Protein AF-A0A7Y5R9J7-F1 (afdb_monomer_lite)

pLDDT: mean 89.69, std 11.78, range [39.19, 97.69]

Structure (mmCIF, N/CA/C/O backbone):
data_AF-A0A7Y5R9J7-F1
#
_entry.id   AF-A0A7Y5R9J7-F1
#
loop_
_atom_site.group_PDB
_atom_site.id
_atom_site.type_symbol
_atom_site.label_atom_id
_atom_site.label_alt_id
_atom_site.label_comp_id
_atom_site.label_asym_id
_atom_site.label_entity_id
_atom_site.label_seq_id
_atom_site.pdbx_PDB_ins_code
_atom_site.Cartn_x
_atom_site.Cartn_y
_atom_site.Cartn_z
_atom_site.occupancy
_atom_site.B_iso_or_equiv
_atom_site.auth_seq_id
_atom_site.auth_comp_id
_atom_site.auth_asym_id
_atom_site.auth_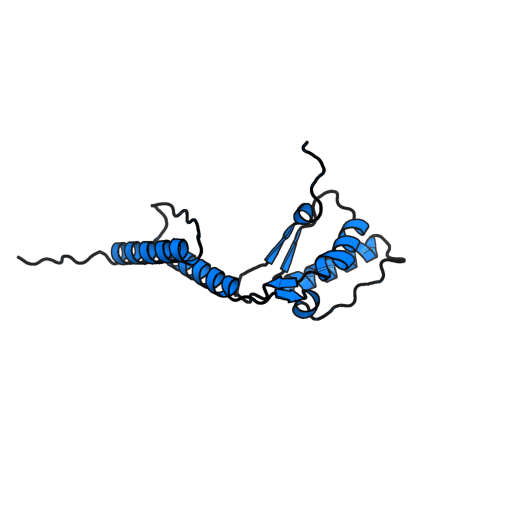atom_id
_atom_site.pdbx_PDB_model_num
ATOM 1 N N . MET A 1 1 ? 28.604 -7.443 -50.851 1.00 39.19 1 MET A N 1
ATOM 2 C CA . MET A 1 1 ? 29.138 -7.459 -49.478 1.00 39.19 1 MET A CA 1
ATOM 3 C C . MET A 1 1 ? 28.035 -6.892 -48.611 1.00 39.19 1 MET A C 1
ATOM 5 O O . MET A 1 1 ? 27.952 -5.687 -48.475 1.00 39.19 1 MET A O 1
ATOM 9 N N . GLU A 1 2 ? 27.114 -7.736 -48.161 1.00 55.22 2 GLU A N 1
ATOM 10 C CA . GLU A 1 2 ? 25.993 -7.311 -47.321 1.00 55.22 2 GLU A CA 1
ATOM 11 C C . GLU A 1 2 ? 25.775 -8.401 -46.283 1.00 55.22 2 GLU A C 1
ATOM 13 O O . GLU A 1 2 ? 25.269 -9.476 -46.593 1.00 55.22 2 GLU A O 1
ATOM 18 N N . THR A 1 3 ? 26.208 -8.142 -45.057 1.00 44.97 3 THR A N 1
ATOM 19 C CA . THR A 1 3 ? 25.846 -8.960 -43.902 1.00 44.97 3 THR A CA 1
ATOM 20 C C . THR A 1 3 ? 25.471 -8.024 -42.766 1.00 44.97 3 THR A C 1
ATOM 22 O O . THR A 1 3 ? 26.307 -7.648 -41.958 1.00 44.97 3 THR A O 1
ATOM 25 N N . SER A 1 4 ? 24.188 -7.656 -42.795 1.00 53.53 4 SER A N 1
ATOM 26 C CA . SER A 1 4 ? 23.283 -7.477 -41.657 1.00 53.53 4 SER A CA 1
ATOM 27 C C . SER A 1 4 ? 23.742 -6.565 -40.516 1.00 53.53 4 SER A C 1
ATOM 29 O O . SER A 1 4 ? 24.166 -7.037 -39.468 1.00 53.53 4 SER A O 1
ATOM 31 N N . ASP A 1 5 ? 23.479 -5.270 -40.681 1.00 58.72 5 ASP A N 1
ATOM 32 C CA . ASP A 1 5 ? 23.488 -4.233 -39.636 1.00 58.72 5 ASP A CA 1
ATOM 33 C C . ASP A 1 5 ? 22.235 -4.338 -38.729 1.00 58.72 5 ASP A C 1
ATOM 35 O O . ASP A 1 5 ? 21.528 -3.367 -38.465 1.00 58.72 5 ASP A O 1
ATOM 39 N N . ARG A 1 6 ? 21.862 -5.568 -38.345 1.00 63.03 6 ARG A N 1
ATOM 40 C CA . ARG A 1 6 ? 20.712 -5.840 -37.468 1.00 63.03 6 ARG A CA 1
ATOM 41 C C . ARG A 1 6 ? 21.240 -6.069 -36.063 1.00 63.03 6 ARG A C 1
ATOM 43 O O . ARG A 1 6 ? 22.031 -6.989 -35.858 1.00 63.03 6 ARG A O 1
ATOM 50 N N . LEU A 1 7 ? 20.779 -5.243 -35.131 1.00 67.19 7 LEU A N 1
ATOM 51 C CA . LEU A 1 7 ? 20.966 -5.446 -33.699 1.00 67.19 7 LEU A CA 1
ATOM 52 C C . LEU A 1 7 ? 20.543 -6.868 -33.318 1.00 67.19 7 LEU A C 1
ATOM 54 O O . LEU A 1 7 ? 19.614 -7.435 -33.907 1.00 67.19 7 LEU A O 1
ATOM 58 N N . SER A 1 8 ? 21.232 -7.466 -32.346 1.00 84.94 8 SER A N 1
ATOM 59 C CA . SER A 1 8 ? 20.728 -8.712 -31.783 1.00 84.94 8 SER A CA 1
ATOM 60 C C . SER A 1 8 ? 19.383 -8.436 -31.102 1.00 84.94 8 SER A C 1
ATOM 62 O O . SER A 1 8 ? 19.107 -7.319 -30.665 1.00 84.94 8 SER A O 1
ATOM 64 N N . LYS A 1 9 ? 18.532 -9.458 -30.975 1.00 87.62 9 LYS A N 1
ATOM 65 C CA . LYS A 1 9 ? 17.249 -9.326 -30.262 1.00 87.62 9 LYS A CA 1
ATOM 66 C C . LYS A 1 9 ? 17.439 -8.809 -28.828 1.00 87.62 9 LYS A C 1
ATOM 68 O O . LYS A 1 9 ? 16.558 -8.149 -28.286 1.00 87.62 9 LYS A O 1
ATOM 73 N N . GLU A 1 10 ? 18.576 -9.128 -28.216 1.00 88.75 10 GLU A N 1
ATOM 74 C CA . GLU A 1 10 ? 18.932 -8.632 -26.892 1.00 88.75 10 GLU A CA 1
ATOM 75 C C . GLU A 1 10 ? 19.257 -7.133 -26.921 1.00 88.75 10 GLU A C 1
ATOM 77 O O . GLU A 1 10 ? 18.738 -6.385 -26.095 1.00 88.75 10 GLU A O 1
ATOM 82 N N . ASP A 1 11 ? 20.034 -6.675 -27.906 1.00 89.50 11 ASP A N 1
ATOM 83 C CA . ASP A 1 11 ? 20.364 -5.254 -28.061 1.00 89.50 11 ASP A CA 1
ATOM 84 C C . ASP A 1 11 ? 19.120 -4.409 -28.381 1.00 89.50 11 ASP A C 1
ATOM 86 O O . ASP A 1 11 ? 18.963 -3.311 -27.847 1.00 89.50 11 ASP A O 1
ATOM 90 N N . GLU A 1 12 ? 18.198 -4.929 -29.202 1.00 92.62 12 GLU A N 1
ATOM 91 C CA . GLU A 1 12 ? 16.897 -4.293 -29.459 1.00 92.62 12 GLU A CA 1
ATOM 92 C C . GLU A 1 12 ? 16.100 -4.109 -28.156 1.00 92.62 12 GLU A C 1
ATOM 94 O O . GLU A 1 12 ? 15.510 -3.051 -27.926 1.00 92.62 12 GLU A O 1
ATOM 99 N N . LEU A 1 13 ? 16.112 -5.115 -27.277 1.00 94.50 13 LEU A N 1
ATOM 100 C CA . LEU A 1 13 ? 15.392 -5.075 -26.005 1.00 94.50 13 LEU A CA 1
ATOM 101 C C . LEU A 1 13 ? 16.040 -4.105 -25.010 1.00 94.50 13 LEU A C 1
ATOM 103 O O . LEU A 1 13 ? 15.334 -3.356 -24.336 1.00 94.50 13 LEU A O 1
ATOM 107 N N . ARG A 1 14 ? 17.376 -4.050 -24.963 1.00 93.94 14 ARG A N 1
ATOM 108 C CA . ARG A 1 14 ? 18.114 -3.062 -24.158 1.00 93.94 14 ARG A CA 1
ATOM 109 C C . ARG A 1 14 ? 17.824 -1.635 -24.622 1.00 93.94 14 ARG A C 1
ATOM 111 O O . ARG A 1 14 ? 17.550 -0.774 -23.789 1.00 93.94 14 ARG A O 1
ATOM 118 N N . ALA A 1 15 ? 17.797 -1.394 -25.933 1.00 94.31 15 ALA A N 1
ATOM 119 C CA . ALA A 1 15 ? 17.428 -0.094 -26.488 1.00 94.31 15 ALA A CA 1
ATOM 120 C C . ALA A 1 15 ? 15.977 0.293 -26.143 1.00 94.31 15 ALA A C 1
ATOM 122 O O . ALA A 1 15 ? 15.716 1.430 -25.751 1.00 94.31 15 ALA A O 1
ATOM 123 N N . ALA A 1 16 ? 15.034 -0.651 -26.229 1.00 96.06 16 ALA A N 1
ATOM 124 C CA . ALA A 1 16 ? 13.644 -0.417 -25.839 1.00 96.06 16 ALA A CA 1
ATOM 125 C C . ALA A 1 16 ? 13.502 -0.090 -24.340 1.00 96.06 16 ALA A C 1
ATOM 127 O O . ALA A 1 16 ? 12.747 0.812 -23.979 1.00 96.06 16 ALA A O 1
ATOM 128 N N . ASN A 1 17 ? 14.250 -0.775 -23.471 1.00 96.56 17 ASN A N 1
ATOM 129 C CA . ASN A 1 17 ? 14.255 -0.497 -22.034 1.00 96.56 17 ASN A CA 1
ATOM 130 C C . ASN A 1 17 ? 14.816 0.894 -21.722 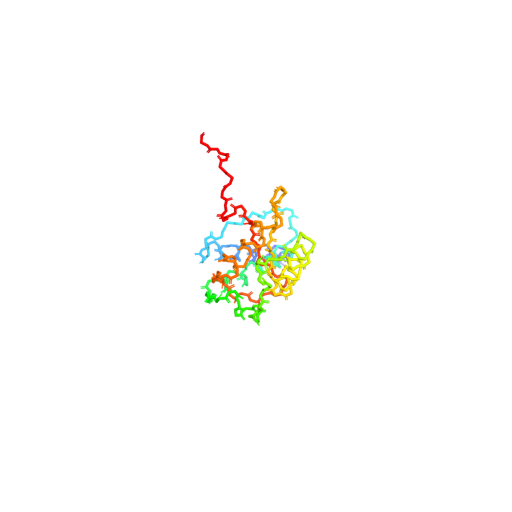1.00 96.56 17 ASN A C 1
ATOM 132 O O . ASN A 1 17 ? 14.212 1.614 -20.937 1.00 96.56 17 ASN A O 1
ATOM 136 N N . ALA A 1 18 ? 15.894 1.313 -22.391 1.00 95.50 18 ALA A N 1
ATOM 137 C CA . ALA A 1 18 ? 16.440 2.661 -22.225 1.00 95.50 18 ALA A CA 1
ATOM 138 C C . ALA A 1 18 ? 15.411 3.755 -22.573 1.00 95.50 18 ALA A C 1
ATOM 140 O O . ALA A 1 18 ? 15.322 4.770 -21.886 1.00 95.50 18 ALA A O 1
ATOM 141 N N . LEU A 1 19 ? 14.580 3.532 -23.600 1.00 96.75 19 LEU A N 1
ATOM 142 C CA . LEU A 1 19 ? 13.486 4.449 -23.942 1.00 96.75 19 LEU A CA 1
ATOM 143 C C . LEU A 1 19 ? 12.380 4.475 -22.876 1.00 96.75 19 LEU A C 1
ATOM 145 O O . LEU A 1 19 ? 11.858 5.549 -22.579 1.00 96.75 19 LEU A O 1
ATOM 149 N N . LYS A 1 20 ? 12.019 3.321 -22.300 1.00 97.38 20 LYS A N 1
ATOM 150 C CA . LYS A 1 20 ? 11.047 3.241 -21.194 1.00 97.38 20 LYS A CA 1
ATOM 151 C C . LYS A 1 20 ? 11.562 3.963 -19.945 1.00 97.38 20 LYS A C 1
ATOM 153 O O . LYS A 1 20 ? 10.818 4.743 -19.362 1.00 97.38 20 LYS A O 1
ATOM 158 N N . THR A 1 21 ? 12.830 3.765 -19.587 1.00 96.88 21 THR A N 1
ATOM 159 C CA . THR A 1 21 ? 13.495 4.484 -18.491 1.00 96.88 21 THR A CA 1
ATOM 160 C C . THR A 1 21 ? 13.431 5.995 -18.698 1.00 96.88 21 THR A C 1
ATOM 162 O O . THR A 1 21 ? 12.936 6.704 -17.829 1.00 96.88 21 THR A O 1
ATOM 165 N N . LEU A 1 22 ? 13.822 6.484 -19.879 1.00 96.19 22 LEU A N 1
ATOM 166 C CA . LEU A 1 22 ? 13.768 7.916 -20.179 1.00 96.19 22 LEU A CA 1
ATOM 167 C C . LEU A 1 22 ? 12.335 8.472 -20.101 1.00 96.19 22 LEU A C 1
ATOM 169 O O . LEU A 1 22 ? 12.127 9.598 -19.661 1.00 96.19 22 LEU A O 1
ATOM 173 N N . ASN A 1 23 ? 11.331 7.701 -20.531 1.00 96.31 23 ASN A N 1
ATOM 174 C CA . ASN A 1 23 ? 9.931 8.107 -20.406 1.00 96.31 23 ASN A CA 1
ATOM 175 C C . ASN A 1 23 ? 9.520 8.261 -18.931 1.00 96.31 23 ASN A C 1
ATOM 177 O O . ASN A 1 23 ? 8.903 9.268 -18.582 1.00 96.31 23 ASN A O 1
ATOM 181 N N . LEU A 1 24 ? 9.901 7.301 -18.083 1.00 96.50 24 LEU A N 1
ATOM 182 C CA . LEU A 1 24 ? 9.638 7.341 -16.645 1.00 96.50 24 LEU A CA 1
ATOM 183 C C . LEU A 1 24 ? 10.297 8.557 -15.977 1.00 96.50 24 LEU A C 1
ATOM 185 O O . LEU A 1 24 ? 9.633 9.294 -15.250 1.00 96.50 24 LEU A O 1
ATOM 189 N N . GLU A 1 25 ? 11.566 8.815 -16.288 1.00 95.19 25 GLU A N 1
ATOM 190 C CA . GLU A 1 25 ? 12.313 9.978 -15.794 1.00 95.19 25 GLU A CA 1
ATOM 191 C C . GLU A 1 25 ? 11.648 11.301 -16.203 1.00 95.19 25 GLU A C 1
ATOM 193 O O . GLU A 1 25 ? 11.439 12.187 -15.376 1.00 95.19 25 GLU A O 1
ATOM 198 N N . LEU A 1 26 ? 11.275 11.444 -17.479 1.00 95.69 26 LEU A N 1
ATOM 199 C CA . LEU A 1 26 ? 10.731 12.699 -18.002 1.00 95.69 26 LEU A CA 1
ATOM 200 C C . LEU A 1 26 ? 9.306 12.992 -17.525 1.00 95.69 26 LEU A C 1
ATOM 202 O O . LEU A 1 26 ? 8.979 14.153 -17.281 1.00 95.69 26 LEU A O 1
ATOM 206 N N . ASN A 1 27 ? 8.452 11.971 -17.433 1.00 95.62 27 ASN A N 1
ATOM 207 C CA . ASN A 1 27 ? 7.030 12.164 -17.144 1.00 95.62 27 ASN A CA 1
ATOM 208 C C . ASN A 1 27 ? 6.694 12.056 -15.655 1.00 95.62 27 ASN A C 1
ATOM 210 O O . ASN A 1 27 ? 5.736 12.688 -15.216 1.00 95.62 27 ASN A O 1
ATOM 214 N N . TYR A 1 28 ? 7.476 11.290 -14.890 1.00 94.25 28 TYR A N 1
ATOM 215 C CA . TYR A 1 28 ? 7.181 10.980 -13.488 1.00 94.25 28 TYR A CA 1
ATOM 216 C C . TYR A 1 28 ? 8.321 11.337 -12.536 1.00 94.25 28 TYR A C 1
ATOM 218 O O . TYR A 1 28 ? 8.194 11.121 -11.338 1.00 94.25 28 TYR A O 1
ATOM 226 N N . GLN A 1 29 ? 9.423 11.910 -13.044 1.00 92.88 29 GLN A N 1
ATOM 227 C CA . GLN A 1 29 ? 10.617 12.230 -12.246 1.00 92.88 29 GLN A CA 1
ATOM 228 C C . GLN A 1 29 ? 11.181 10.995 -11.526 1.00 92.88 29 GLN A C 1
ATOM 230 O O . GLN A 1 29 ? 11.808 11.110 -10.476 1.00 92.88 29 GLN A O 1
ATOM 235 N N . ALA A 1 30 ? 10.943 9.807 -12.090 1.00 91.94 30 ALA A N 1
ATOM 236 C CA . ALA A 1 30 ? 11.399 8.556 -11.516 1.00 91.94 30 ALA A CA 1
ATOM 237 C C . ALA A 1 30 ? 12.922 8.445 -11.631 1.00 91.94 30 ALA A C 1
ATOM 239 O O . ALA A 1 30 ? 13.481 8.655 -12.705 1.00 91.94 30 ALA A O 1
ATOM 240 N N . GLU A 1 31 ? 13.585 8.044 -10.551 1.00 91.88 31 GLU A N 1
ATOM 241 C CA . GLU A 1 31 ? 14.997 7.668 -10.574 1.00 91.88 31 GLU A CA 1
ATOM 242 C C . GLU A 1 31 ? 15.103 6.144 -10.665 1.00 91.88 31 GLU A C 1
ATOM 244 O O . GLU A 1 31 ? 14.595 5.420 -9.806 1.00 91.88 31 GLU A O 1
ATOM 249 N N . THR A 1 32 ? 15.744 5.635 -11.721 1.00 87.56 32 THR A N 1
ATOM 250 C CA . THR A 1 32 ? 15.897 4.188 -11.921 1.00 87.56 32 THR A CA 1
ATOM 251 C C . THR A 1 32 ? 17.353 3.760 -11.794 1.00 87.56 32 THR A C 1
ATOM 253 O O . THR A 1 32 ? 18.256 4.387 -12.342 1.00 87.56 32 THR A O 1
ATOM 256 N N . PHE A 1 33 ? 17.578 2.649 -11.095 1.00 89.25 33 PHE A N 1
ATOM 257 C CA . PHE A 1 33 ? 18.893 2.034 -10.946 1.00 89.25 33 PHE A CA 1
ATOM 258 C C . PHE A 1 33 ? 18.818 0.596 -11.459 1.00 89.25 33 PHE A C 1
ATOM 260 O O . PHE A 1 33 ? 18.347 -0.303 -10.765 1.00 89.25 33 PHE A O 1
ATOM 267 N N . ILE A 1 34 ? 19.256 0.383 -12.701 1.00 89.12 34 ILE A N 1
ATOM 268 C CA . ILE A 1 34 ? 19.290 -0.934 -13.346 1.00 89.12 34 ILE A CA 1
ATOM 269 C C . ILE A 1 34 ? 20.753 -1.346 -13.491 1.00 89.12 34 ILE A C 1
ATOM 271 O O . ILE A 1 34 ? 21.543 -0.626 -14.095 1.00 89.12 34 ILE A O 1
ATOM 275 N N . HIS A 1 35 ? 21.117 -2.496 -12.929 1.00 88.62 35 HIS A N 1
ATOM 276 C CA . HIS A 1 35 ? 22.475 -3.024 -13.042 1.00 88.62 35 HIS A CA 1
ATOM 277 C C . HIS A 1 35 ? 22.721 -3.627 -14.439 1.00 88.62 35 HIS A C 1
ATOM 279 O O . HIS A 1 35 ? 21.815 -4.216 -15.031 1.00 88.62 35 HIS A O 1
ATOM 285 N N . ASP A 1 36 ? 23.944 -3.507 -14.967 1.00 83.25 36 ASP A N 1
ATOM 286 C CA . ASP A 1 36 ? 24.277 -3.864 -16.361 1.00 83.25 36 ASP A CA 1
ATOM 287 C C . ASP A 1 36 ? 24.049 -5.351 -16.699 1.00 83.25 36 ASP A C 1
ATOM 289 O O . ASP A 1 36 ? 23.736 -5.707 -17.843 1.00 83.25 36 ASP A O 1
ATOM 293 N N . ASP A 1 37 ? 24.193 -6.224 -15.700 1.00 90.69 37 ASP A N 1
ATOM 294 C CA . ASP A 1 37 ? 24.012 -7.675 -15.829 1.00 90.69 37 ASP A CA 1
ATOM 295 C C . ASP A 1 37 ? 22.548 -8.135 -15.722 1.00 90.69 37 ASP A C 1
ATOM 297 O O . ASP A 1 37 ? 22.266 -9.323 -15.907 1.00 90.69 37 ASP A O 1
ATOM 301 N N . ALA A 1 38 ? 21.612 -7.216 -15.463 1.00 92.62 38 ALA A N 1
ATOM 302 C CA . ALA A 1 38 ? 20.207 -7.555 -15.340 1.00 92.62 38 ALA A CA 1
ATOM 303 C C . ALA A 1 38 ? 19.675 -8.102 -16.683 1.00 92.62 38 ALA A C 1
ATOM 305 O O . ALA A 1 38 ? 19.879 -7.475 -17.732 1.00 92.62 38 ALA A O 1
ATOM 306 N N . PRO A 1 39 ? 18.969 -9.251 -16.684 1.00 95.75 39 PRO A N 1
ATOM 307 C CA . PRO A 1 39 ? 18.365 -9.793 -17.895 1.00 95.75 39 PRO A CA 1
ATOM 308 C C . PRO A 1 39 ? 17.405 -8.774 -18.540 1.00 95.75 39 PRO A C 1
ATOM 310 O O . PRO A 1 39 ? 16.490 -8.289 -17.864 1.00 95.75 39 PRO A O 1
ATOM 313 N N . PRO A 1 40 ? 17.573 -8.418 -19.830 1.00 94.69 40 PRO A N 1
ATOM 314 C CA . PRO A 1 40 ? 16.794 -7.338 -20.444 1.00 94.69 40 PRO A CA 1
ATOM 315 C C . PRO A 1 40 ? 15.280 -7.574 -20.468 1.00 94.69 40 PRO A C 1
ATOM 317 O O . PRO A 1 40 ? 14.505 -6.622 -20.455 1.00 94.69 40 PRO A O 1
ATOM 320 N N . ASP A 1 41 ? 14.836 -8.824 -20.490 1.00 96.19 41 ASP A N 1
ATOM 321 C CA . ASP A 1 41 ? 13.425 -9.199 -20.401 1.00 96.19 41 ASP A CA 1
ATOM 322 C C . ASP A 1 41 ? 12.837 -8.934 -19.011 1.00 96.19 41 ASP A C 1
ATOM 324 O O . ASP A 1 41 ? 11.753 -8.356 -18.910 1.00 96.19 41 ASP A O 1
ATOM 328 N N . VAL A 1 42 ? 13.580 -9.265 -17.952 1.00 95.81 42 VAL A N 1
ATOM 329 C CA . VAL A 1 42 ? 13.205 -8.956 -16.563 1.00 95.81 42 VAL A CA 1
ATOM 330 C C . VAL A 1 42 ? 13.132 -7.446 -16.354 1.00 95.81 42 VAL A C 1
ATOM 332 O O . VAL A 1 42 ? 12.142 -6.948 -15.822 1.00 95.81 42 VAL A O 1
ATOM 335 N N . VAL A 1 43 ? 14.131 -6.704 -16.841 1.00 96.81 43 VAL A N 1
ATOM 336 C CA . VAL A 1 43 ? 14.131 -5.233 -16.791 1.00 96.81 43 VAL A CA 1
ATOM 337 C C . VAL A 1 43 ? 12.919 -4.664 -17.526 1.00 96.81 43 VAL A C 1
ATOM 339 O O . VAL A 1 43 ? 12.264 -3.760 -17.016 1.00 96.81 43 VAL A O 1
ATOM 342 N N . SER A 1 44 ? 12.573 -5.208 -18.697 1.00 96.81 44 SER A N 1
ATOM 343 C CA . SER A 1 44 ? 11.418 -4.730 -19.461 1.00 96.81 44 SER A CA 1
ATOM 344 C C . SER A 1 44 ? 10.106 -4.928 -18.709 1.00 96.81 44 SER A C 1
ATOM 346 O O . SER A 1 44 ? 9.280 -4.018 -18.674 1.00 96.81 44 SER A O 1
ATOM 348 N N . GLN A 1 45 ? 9.929 -6.098 -18.086 1.00 95.69 45 GLN A N 1
ATOM 349 C CA . GLN A 1 45 ? 8.748 -6.400 -17.284 1.00 95.69 45 GLN A CA 1
ATOM 350 C C . GLN A 1 45 ? 8.668 -5.515 -16.037 1.00 95.69 45 GLN A C 1
ATOM 352 O O . GLN A 1 45 ? 7.585 -5.049 -15.687 1.00 95.69 45 GLN A O 1
ATOM 357 N N . TRP A 1 46 ? 9.801 -5.269 -15.377 1.00 95.12 46 TRP A N 1
ATOM 358 C CA . TRP A 1 46 ? 9.864 -4.353 -14.244 1.00 95.12 46 TRP A CA 1
ATOM 359 C C . TRP A 1 46 ? 9.462 -2.932 -14.659 1.00 95.12 46 TRP A C 1
ATOM 361 O O . TRP A 1 46 ? 8.556 -2.370 -14.049 1.00 95.12 46 TRP A O 1
ATOM 371 N N . LEU A 1 47 ? 10.036 -2.399 -15.745 1.00 96.62 47 LEU A N 1
ATOM 372 C CA . LEU A 1 47 ? 9.688 -1.077 -16.282 1.00 96.62 47 LEU A CA 1
ATOM 373 C C . LEU A 1 47 ? 8.197 -0.978 -16.625 1.00 96.62 47 LEU A C 1
ATOM 375 O O . LEU A 1 47 ? 7.563 0.008 -16.269 1.00 96.62 47 LEU A O 1
ATOM 379 N N . ASP A 1 48 ? 7.614 -2.012 -17.239 1.00 95.62 48 ASP A N 1
ATOM 380 C CA . ASP A 1 48 ? 6.176 -2.040 -17.540 1.00 95.62 48 ASP A CA 1
ATOM 381 C C . ASP A 1 48 ? 5.311 -1.983 -16.273 1.00 95.62 48 ASP A C 1
ATOM 383 O O . ASP A 1 48 ? 4.247 -1.363 -16.274 1.00 95.62 48 ASP A O 1
ATOM 387 N N . ASN A 1 49 ? 5.749 -2.620 -15.184 1.00 93.81 49 ASN A N 1
ATOM 388 C CA . ASN A 1 49 ? 5.043 -2.564 -13.907 1.00 93.81 49 ASN A CA 1
ATOM 389 C C . ASN A 1 49 ? 5.160 -1.180 -13.255 1.00 93.81 49 ASN A C 1
ATOM 391 O O . ASN A 1 49 ? 4.152 -0.672 -12.767 1.00 93.81 49 ASN A O 1
ATOM 395 N N . ILE A 1 50 ? 6.343 -0.555 -13.294 1.00 93.81 50 ILE A N 1
ATOM 396 C CA . ILE A 1 50 ? 6.541 0.810 -12.786 1.00 93.81 50 ILE A CA 1
ATOM 397 C C . ILE A 1 50 ? 5.709 1.808 -13.590 1.00 93.81 50 ILE A C 1
ATOM 399 O O . ILE A 1 50 ? 4.986 2.598 -12.999 1.00 93.81 50 ILE A O 1
ATOM 403 N N . THR A 1 51 ? 5.709 1.731 -14.924 1.00 95.12 51 THR A N 1
ATOM 404 C CA . THR A 1 51 ? 4.875 2.611 -15.758 1.00 95.12 51 THR A CA 1
ATOM 405 C C . THR A 1 51 ? 3.395 2.484 -15.410 1.00 95.12 51 THR A C 1
ATOM 407 O O . THR A 1 51 ? 2.728 3.496 -15.228 1.00 95.12 51 THR A O 1
ATOM 410 N N . ARG A 1 52 ? 2.877 1.260 -15.240 1.00 94.50 52 ARG A N 1
ATOM 411 C CA . ARG A 1 52 ? 1.477 1.055 -14.827 1.00 94.50 52 ARG A CA 1
ATOM 412 C C . ARG A 1 52 ? 1.181 1.642 -13.452 1.00 94.50 52 ARG A C 1
ATOM 414 O O . ARG A 1 52 ? 0.093 2.175 -13.253 1.00 94.50 52 ARG A O 1
ATOM 421 N N . PHE A 1 53 ? 2.117 1.510 -12.513 1.00 93.62 53 PHE A N 1
ATOM 422 C CA . PHE A 1 53 ? 1.998 2.116 -11.193 1.00 93.62 53 PHE A CA 1
ATOM 423 C C . PHE A 1 53 ? 1.932 3.638 -11.295 1.00 93.62 53 PHE A C 1
ATOM 425 O O . PHE A 1 53 ? 0.968 4.226 -10.817 1.00 93.62 53 PHE A O 1
ATOM 432 N N . GLU A 1 54 ? 2.891 4.259 -11.977 1.00 94.50 54 GLU A N 1
ATOM 433 C CA . GLU A 1 54 ? 2.969 5.712 -12.125 1.00 94.50 54 GLU A CA 1
ATOM 434 C C . GLU A 1 54 ? 1.744 6.295 -12.839 1.00 94.50 54 GLU A C 1
ATOM 436 O O . GLU A 1 54 ? 1.161 7.285 -12.398 1.00 94.50 54 GLU A O 1
ATOM 441 N N . GLU A 1 55 ? 1.279 5.640 -13.905 1.00 93.75 55 GLU A N 1
ATOM 442 C CA . GLU A 1 55 ? 0.043 6.009 -14.594 1.00 93.75 55 GLU A CA 1
ATOM 443 C C . GLU A 1 55 ? -1.178 5.920 -13.675 1.00 93.75 55 GLU A C 1
ATOM 445 O O . GLU A 1 55 ? -2.026 6.815 -13.687 1.00 93.75 55 GLU A O 1
ATOM 450 N N . ALA A 1 56 ? -1.289 4.854 -12.880 1.00 93.12 56 ALA A N 1
ATOM 451 C CA . ALA A 1 56 ? -2.409 4.696 -11.965 1.00 93.12 56 ALA A CA 1
ATOM 452 C C . ALA A 1 56 ? -2.345 5.719 -10.825 1.00 93.12 56 ALA A C 1
ATOM 454 O O . ALA A 1 56 ? -3.364 6.319 -10.493 1.00 93.12 56 ALA A O 1
ATOM 455 N N . ASN A 1 57 ? -1.153 5.960 -10.278 1.00 92.50 57 ASN A N 1
ATOM 456 C CA . ASN A 1 57 ? -0.919 6.879 -9.172 1.00 92.50 57 ASN A CA 1
ATOM 457 C C . ASN A 1 57 ? -1.172 8.335 -9.573 1.00 92.50 57 ASN A C 1
ATOM 459 O O . ASN A 1 57 ? -1.907 9.041 -8.887 1.00 92.50 57 ASN A O 1
ATOM 463 N N . ALA A 1 58 ? -0.666 8.766 -10.732 1.00 91.69 58 ALA A N 1
ATOM 464 C CA . ALA A 1 58 ? -0.863 10.127 -11.232 1.00 91.69 58 ALA A CA 1
ATOM 465 C C . ALA A 1 58 ? -2.343 10.483 -11.471 1.00 91.69 58 ALA A C 1
ATOM 467 O O . ALA A 1 58 ? -2.707 11.659 -11.468 1.00 91.69 58 ALA A O 1
ATOM 468 N N . ASN A 1 59 ? -3.197 9.478 -11.686 1.00 88.56 59 ASN A N 1
ATOM 469 C CA . ASN A 1 59 ? -4.627 9.650 -11.946 1.00 88.56 59 ASN A CA 1
ATOM 470 C C . ASN A 1 59 ? -5.518 9.205 -10.773 1.00 88.56 59 ASN A C 1
ATOM 472 O O . ASN A 1 59 ? -6.747 9.245 -10.893 1.00 88.56 59 ASN A O 1
ATOM 476 N N . ALA A 1 60 ? -4.929 8.755 -9.664 1.00 93.69 60 ALA A N 1
ATOM 477 C CA . ALA A 1 60 ? -5.674 8.194 -8.550 1.00 93.69 60 ALA A CA 1
ATOM 478 C C . ALA A 1 60 ? -6.474 9.273 -7.818 1.00 93.69 60 ALA A C 1
ATOM 480 O O . ALA A 1 60 ? -5.984 10.362 -7.521 1.00 93.69 60 ALA A O 1
ATOM 481 N N . GLN A 1 61 ? -7.722 8.949 -7.486 1.00 94.12 61 GLN A N 1
ATOM 482 C CA . GLN A 1 61 ? -8.522 9.781 -6.597 1.00 94.12 61 GLN A CA 1
ATOM 483 C C . GLN A 1 61 ? -8.250 9.380 -5.152 1.00 94.12 61 GLN A C 1
ATOM 485 O O . GLN A 1 61 ? -8.265 8.190 -4.820 1.00 94.12 61 GLN A O 1
ATOM 490 N N . LEU A 1 62 ? -8.060 10.382 -4.294 1.00 96.31 62 LEU A N 1
ATOM 491 C CA . LEU A 1 62 ? -8.099 10.172 -2.854 1.00 96.31 62 LEU A CA 1
ATOM 492 C C . LEU A 1 62 ? -9.501 9.702 -2.475 1.00 96.31 62 LEU A C 1
ATOM 494 O O . LEU A 1 62 ? -10.505 10.329 -2.820 1.00 96.31 62 LEU A O 1
ATOM 498 N N . THR A 1 63 ? -9.556 8.550 -1.820 1.00 96.94 63 THR A N 1
ATOM 499 C CA . THR A 1 63 ? -10.793 7.903 -1.406 1.00 96.94 63 THR A CA 1
ATOM 500 C C . THR A 1 63 ? -10.707 7.609 0.085 1.00 96.94 63 THR A C 1
ATOM 502 O O . THR A 1 63 ? -9.680 7.094 0.531 1.00 96.94 63 THR A O 1
ATOM 505 N N . PRO A 1 64 ? -11.773 7.881 0.862 1.00 97.69 64 PRO A N 1
ATOM 506 C CA . PRO A 1 64 ? -11.817 7.505 2.267 1.00 97.69 64 PRO A CA 1
ATOM 507 C C . PRO A 1 64 ? -11.508 6.022 2.448 1.00 97.69 64 PRO A C 1
ATOM 509 O O . PRO A 1 64 ? -12.149 5.174 1.817 1.00 97.69 64 PRO A O 1
ATOM 512 N N . LEU A 1 65 ? -10.567 5.706 3.334 1.00 96.94 65 LEU A N 1
ATOM 513 C CA . LEU A 1 65 ? -10.141 4.338 3.593 1.00 96.94 65 LEU A CA 1
ATOM 514 C C . LEU A 1 65 ? -11.324 3.460 4.006 1.00 96.94 65 LEU A C 1
ATOM 516 O O . LEU A 1 65 ? -11.516 2.381 3.447 1.00 96.94 65 LEU A O 1
ATOM 520 N N . LEU A 1 66 ? -12.199 3.966 4.878 1.00 96.69 66 LEU A N 1
ATOM 521 C CA . LEU A 1 66 ? -13.446 3.289 5.250 1.00 96.69 66 LEU A CA 1
ATOM 522 C C . LEU A 1 66 ? -14.289 2.884 4.036 1.00 96.69 66 LEU A C 1
ATOM 524 O O . LEU A 1 66 ? -14.871 1.805 4.031 1.00 96.69 66 LEU A O 1
ATOM 528 N N . LYS A 1 67 ? -14.339 3.698 2.976 1.00 96.25 67 LYS A N 1
ATOM 529 C CA . LYS A 1 67 ? -15.075 3.348 1.754 1.00 96.25 67 LYS A CA 1
ATOM 530 C C . LYS A 1 67 ? -14.390 2.216 0.983 1.00 96.25 67 LYS A C 1
ATOM 532 O O . LYS A 1 67 ? -15.095 1.391 0.405 1.00 96.25 67 LYS A O 1
ATOM 537 N N . ILE A 1 68 ? -13.057 2.172 0.979 1.00 95.38 68 ILE A N 1
ATOM 538 C CA . ILE A 1 68 ? -12.275 1.115 0.322 1.00 95.38 68 ILE A CA 1
ATOM 539 C C . ILE A 1 68 ? -12.524 -0.230 1.010 1.00 95.38 68 ILE A C 1
ATOM 541 O O . ILE A 1 68 ? -12.845 -1.204 0.336 1.00 95.38 68 ILE A O 1
ATOM 545 N N . ILE A 1 69 ? -12.471 -0.269 2.344 1.00 95.44 69 ILE A N 1
ATOM 546 C CA . ILE A 1 69 ? -12.574 -1.516 3.121 1.00 95.44 69 ILE A CA 1
ATOM 547 C C . ILE A 1 69 ? -14.008 -1.929 3.495 1.00 95.44 69 ILE A C 1
ATOM 549 O O . ILE A 1 69 ? -14.206 -2.848 4.287 1.00 95.44 69 ILE A O 1
ATOM 553 N N . GLY A 1 70 ? -15.029 -1.258 2.952 1.00 95.31 70 GLY A N 1
ATOM 554 C CA . GLY A 1 70 ? -16.434 -1.636 3.157 1.00 95.31 70 GLY A CA 1
ATOM 555 C C . GLY A 1 70 ? -17.075 -1.141 4.459 1.00 95.31 70 GLY A C 1
ATOM 556 O O . GLY A 1 70 ? -18.106 -1.672 4.862 1.00 95.31 70 GLY A O 1
ATOM 557 N N . ASN A 1 71 ? -16.506 -0.106 5.078 1.00 94.19 71 ASN A N 1
ATOM 558 C CA . ASN A 1 71 ? -17.020 0.612 6.246 1.00 94.19 71 ASN A CA 1
ATOM 559 C C . ASN A 1 71 ? -17.291 -0.299 7.462 1.00 94.19 71 ASN A C 1
ATOM 561 O O . ASN A 1 71 ? -18.442 -0.415 7.895 1.00 94.19 71 ASN A O 1
ATOM 565 N N . PRO A 1 72 ? -16.258 -0.976 8.000 1.00 93.94 72 PRO A N 1
ATOM 566 C CA . PRO A 1 72 ? -16.400 -1.791 9.198 1.00 93.94 72 PRO A CA 1
ATOM 567 C C . PRO A 1 72 ? -16.770 -0.922 10.401 1.00 93.94 72 PRO A C 1
ATOM 569 O O . PRO A 1 72 ? -16.323 0.216 10.512 1.00 93.94 72 PRO A O 1
ATOM 572 N N . GLU A 1 73 ? -17.525 -1.491 11.336 1.00 93.06 73 GLU A N 1
ATOM 573 C CA . GLU A 1 73 ? -17.748 -0.904 12.659 1.00 93.06 73 GLU A CA 1
ATOM 574 C C . GLU A 1 73 ? -16.739 -1.526 13.639 1.00 93.06 73 GLU A C 1
ATOM 576 O O . GLU A 1 73 ? -16.826 -2.730 13.903 1.00 93.06 73 GLU A O 1
ATOM 581 N N . PRO A 1 74 ? -15.741 -0.768 14.133 1.00 90.38 74 PRO A N 1
ATOM 582 C CA . PRO A 1 74 ? -14.815 -1.257 15.148 1.00 90.38 74 PRO A CA 1
ATOM 583 C C . PRO A 1 74 ? -15.519 -1.449 16.491 1.00 90.38 74 PRO A C 1
ATOM 585 O O . PRO A 1 74 ? -16.504 -0.769 16.797 1.00 90.38 74 PRO A O 1
ATOM 588 N N . LEU A 1 75 ? -14.994 -2.345 17.324 1.00 89.50 75 LEU A N 1
ATOM 589 C CA . LEU A 1 75 ? -15.485 -2.483 18.693 1.00 89.50 75 LEU A CA 1
ATOM 590 C C . LEU A 1 75 ? -15.258 -1.187 19.503 1.00 89.50 75 LEU A C 1
ATOM 592 O O . LEU A 1 75 ? -14.235 -0.519 19.339 1.00 89.50 75 LEU A O 1
ATOM 596 N N . PRO A 1 76 ? -16.170 -0.812 20.416 1.00 85.88 76 PRO A N 1
ATOM 597 C CA . PRO A 1 76 ? -15.925 0.308 21.318 1.00 85.88 76 PRO A CA 1
ATOM 598 C C . PRO A 1 76 ? -14.643 0.084 22.124 1.00 85.88 76 PRO A C 1
ATOM 600 O O . PRO A 1 76 ? -14.442 -0.999 22.666 1.00 85.88 76 PRO A O 1
ATOM 603 N N . SER A 1 77 ? -13.797 1.108 22.235 1.00 78.81 77 SER A N 1
ATOM 604 C CA . SER A 1 77 ? -12.580 1.051 23.058 1.00 78.81 77 SER A CA 1
ATOM 605 C C . SER A 1 77 ? -12.893 0.887 24.551 1.00 78.81 77 SER A C 1
ATOM 607 O O . SER A 1 77 ? -12.112 0.294 25.296 1.00 78.81 77 SER A O 1
ATOM 609 N N . GLU A 1 78 ? -14.061 1.362 24.996 1.00 79.69 78 GLU A N 1
ATOM 610 C CA . GLU A 1 78 ? -14.544 1.184 26.363 1.00 79.69 78 GLU A CA 1
ATOM 611 C C . GLU A 1 78 ? -14.831 -0.294 26.676 1.00 79.69 78 GLU A C 1
ATOM 613 O O . GLU A 1 78 ? -15.805 -0.879 26.206 1.00 79.69 78 GLU A O 1
ATOM 618 N N . GLY A 1 79 ? -14.002 -0.886 27.541 1.00 70.50 79 GLY A N 1
ATOM 619 C CA . GLY A 1 79 ? -14.217 -2.234 28.072 1.00 70.50 79 GLY A CA 1
ATOM 620 C C . GLY A 1 79 ? -13.571 -3.366 27.273 1.00 70.50 79 GLY A C 1
ATOM 621 O O . GLY A 1 79 ? -13.805 -4.526 27.613 1.00 70.50 79 GLY A O 1
ATOM 622 N N . LEU A 1 80 ? -12.745 -3.061 26.265 1.00 82.50 80 LEU A N 1
ATOM 623 C CA . LEU A 1 80 ? -11.870 -4.060 25.649 1.00 82.50 80 LEU A CA 1
ATOM 624 C C . LEU A 1 80 ? -10.761 -4.442 26.632 1.00 82.50 80 LEU A C 1
ATOM 626 O O . LEU A 1 80 ? -9.968 -3.601 27.056 1.00 82.50 80 LEU A O 1
ATOM 630 N N . ASP A 1 81 ? -10.715 -5.721 26.998 1.00 87.62 81 ASP A N 1
ATOM 631 C CA . ASP A 1 81 ? -9.525 -6.286 27.621 1.00 87.62 81 ASP A CA 1
ATOM 632 C C . ASP A 1 81 ? -8.421 -6.498 26.571 1.00 87.62 81 ASP A C 1
ATOM 634 O O . ASP A 1 81 ? -8.639 -6.371 25.365 1.00 87.62 81 ASP A O 1
ATOM 638 N N . GLU A 1 82 ? -7.210 -6.803 27.034 1.00 86.56 82 GLU A N 1
ATOM 639 C CA . GLU A 1 82 ? -6.037 -6.957 26.168 1.00 86.56 82 GLU A CA 1
ATOM 640 C C . GLU A 1 82 ? -6.241 -8.029 25.084 1.00 86.56 82 GLU A C 1
ATOM 642 O O . GLU A 1 82 ? -5.877 -7.826 23.927 1.00 86.56 82 GLU A O 1
ATOM 647 N N . ALA A 1 83 ? -6.886 -9.148 25.428 1.00 89.88 83 ALA A N 1
ATOM 648 C CA . ALA A 1 83 ? -7.125 -10.242 24.492 1.00 89.88 83 ALA A CA 1
ATOM 649 C C . ALA A 1 83 ? -8.163 -9.867 23.421 1.00 89.88 83 ALA A C 1
ATOM 651 O O . ALA A 1 83 ? -7.981 -10.188 22.245 1.00 89.88 83 ALA A O 1
ATOM 652 N N . ALA A 1 84 ? -9.239 -9.182 23.813 1.00 89.81 84 ALA A N 1
ATOM 653 C CA . ALA A 1 84 ? -10.251 -8.675 22.898 1.00 89.81 84 ALA A CA 1
ATOM 654 C C . ALA A 1 84 ? -9.690 -7.571 21.990 1.00 89.81 84 ALA A C 1
ATOM 656 O O . ALA A 1 84 ? -9.988 -7.563 20.796 1.00 89.81 84 ALA A O 1
ATOM 657 N N . GLY A 1 85 ? -8.840 -6.689 22.527 1.00 91.88 85 GLY A N 1
ATOM 658 C CA . GLY A 1 85 ? -8.142 -5.658 21.759 1.00 91.88 85 GLY A CA 1
ATOM 659 C C . GLY A 1 85 ? -7.232 -6.252 20.684 1.00 91.88 85 GLY A C 1
ATOM 660 O O . GLY A 1 85 ? -7.348 -5.893 19.516 1.00 91.88 85 GLY A O 1
ATOM 661 N N . GLU A 1 86 ? -6.389 -7.224 21.039 1.00 94.94 86 GLU A N 1
ATOM 662 C CA . GLU A 1 86 ? -5.523 -7.909 20.067 1.00 94.94 86 GLU A CA 1
ATOM 663 C C . GLU A 1 86 ? -6.326 -8.690 19.014 1.00 94.94 86 GLU A C 1
ATOM 665 O O . GLU A 1 86 ? -5.985 -8.689 17.828 1.00 94.94 86 GLU A O 1
ATOM 670 N N . ALA A 1 87 ? -7.424 -9.344 19.405 1.00 95.06 87 ALA A N 1
ATOM 671 C CA . ALA A 1 87 ? -8.296 -10.029 18.453 1.00 95.06 87 ALA A CA 1
ATOM 672 C C . ALA A 1 87 ? -8.919 -9.051 17.442 1.00 95.06 87 ALA A C 1
ATOM 674 O O . ALA A 1 87 ? -8.971 -9.348 16.245 1.00 95.06 87 ALA A O 1
ATOM 675 N N . GLU A 1 88 ? -9.350 -7.880 17.908 1.00 95.56 88 GLU A N 1
ATOM 676 C CA . GLU A 1 88 ? -9.937 -6.853 17.054 1.00 95.56 88 GLU A CA 1
ATOM 677 C C . GLU A 1 88 ? -8.900 -6.186 16.141 1.00 95.56 88 GLU A C 1
ATOM 679 O O . GLU A 1 88 ? -9.169 -6.003 14.953 1.00 95.56 88 GLU A O 1
ATOM 684 N N . ILE A 1 89 ? -7.687 -5.914 16.637 1.00 96.56 89 ILE A N 1
ATOM 685 C CA . ILE A 1 89 ? -6.564 -5.449 15.807 1.00 96.56 89 ILE A CA 1
ATOM 686 C C . ILE A 1 89 ? -6.322 -6.428 14.658 1.00 96.56 89 ILE A C 1
ATOM 688 O O . ILE A 1 89 ? -6.303 -6.027 13.496 1.00 96.56 89 ILE A O 1
ATOM 692 N N . ASN A 1 90 ? -6.191 -7.722 14.960 1.00 96.88 90 ASN A N 1
ATOM 693 C CA . ASN A 1 90 ? -5.950 -8.741 13.939 1.00 96.88 90 ASN A CA 1
ATOM 694 C C . ASN A 1 90 ? -7.087 -8.812 12.909 1.00 96.88 90 ASN A C 1
ATOM 696 O O . ASN A 1 90 ? -6.829 -8.989 11.718 1.00 96.88 90 ASN A O 1
ATOM 700 N N . ARG A 1 91 ? -8.342 -8.637 13.343 1.00 97.00 91 ARG A N 1
ATOM 701 C CA . ARG A 1 91 ? -9.500 -8.572 12.442 1.00 97.00 91 ARG A CA 1
ATOM 702 C C . ARG A 1 91 ? -9.407 -7.377 11.490 1.00 97.00 91 ARG A C 1
ATOM 704 O O . ARG A 1 91 ? -9.651 -7.541 10.295 1.00 97.00 91 ARG A O 1
ATOM 711 N N . LEU A 1 92 ? -9.069 -6.194 12.004 1.00 97.25 92 LEU A N 1
ATOM 712 C CA . LEU A 1 92 ? -8.923 -4.978 11.199 1.00 97.25 92 LEU A CA 1
ATOM 713 C C . LEU A 1 92 ? -7.741 -5.079 10.227 1.00 97.25 92 LEU A C 1
ATOM 715 O O . LEU A 1 92 ? -7.898 -4.747 9.055 1.00 97.25 92 LEU A O 1
ATOM 719 N N . LEU A 1 93 ? -6.593 -5.595 10.673 1.00 97.50 93 LEU A N 1
ATOM 720 C CA . LEU A 1 93 ? -5.422 -5.804 9.817 1.00 97.50 93 LEU A CA 1
ATOM 721 C C . LEU A 1 93 ? -5.691 -6.819 8.705 1.00 97.50 93 LEU A C 1
ATOM 723 O O . LEU A 1 93 ? -5.278 -6.596 7.569 1.00 97.50 93 LEU A O 1
ATOM 727 N N . LEU A 1 94 ? -6.418 -7.903 8.994 1.00 97.31 94 LEU A N 1
ATOM 728 C CA . LEU A 1 94 ? -6.824 -8.860 7.966 1.00 97.31 94 LEU A CA 1
ATOM 729 C C . LEU A 1 94 ? -7.733 -8.200 6.922 1.00 97.31 94 LEU A C 1
ATOM 731 O O . LEU A 1 94 ? -7.508 -8.369 5.727 1.00 97.31 94 LEU A O 1
ATOM 735 N N . LEU A 1 95 ? -8.716 -7.409 7.363 1.00 97.31 95 LEU A N 1
ATOM 736 C CA . LEU A 1 95 ? -9.616 -6.681 6.467 1.00 97.31 95 LEU A CA 1
ATOM 737 C C . LEU A 1 95 ? -8.863 -5.671 5.584 1.00 97.31 95 LEU A C 1
ATOM 739 O O . LEU A 1 95 ? -9.152 -5.550 4.393 1.00 97.31 95 LEU A O 1
ATOM 743 N N . LEU A 1 96 ? -7.894 -4.952 6.154 1.00 97.12 96 LEU A N 1
ATOM 744 C CA . LEU A 1 96 ? -7.012 -4.057 5.406 1.00 97.12 96 LEU A CA 1
ATOM 745 C C . LEU A 1 96 ? -6.200 -4.840 4.367 1.00 97.12 96 LEU A C 1
ATOM 747 O O . LEU A 1 96 ? -6.177 -4.466 3.194 1.00 97.12 96 LEU A O 1
ATOM 751 N N . PHE A 1 97 ? -5.615 -5.970 4.765 1.00 96.06 97 PHE A N 1
ATOM 752 C CA . PHE A 1 97 ? -4.780 -6.792 3.892 1.00 96.06 97 PHE A CA 1
ATOM 753 C C . PHE A 1 97 ? -5.563 -7.400 2.722 1.00 96.06 97 PHE A C 1
ATOM 755 O O . PHE A 1 97 ? -5.077 -7.406 1.591 1.00 96.06 97 PHE A O 1
ATOM 762 N N . GLU A 1 98 ? -6.803 -7.841 2.954 1.00 95.44 98 GLU A N 1
ATOM 763 C CA . GLU A 1 98 ? -7.726 -8.290 1.899 1.00 95.44 98 GLU A CA 1
ATOM 764 C C . GLU A 1 98 ? -8.027 -7.195 0.861 1.00 95.44 98 GLU A C 1
ATOM 766 O O . GLU A 1 98 ? -8.378 -7.502 -0.279 1.00 95.44 98 GLU A O 1
ATOM 771 N N . ASN A 1 99 ? -7.841 -5.926 1.234 1.00 95.44 99 ASN A N 1
ATOM 772 C CA . ASN A 1 99 ? -7.976 -4.758 0.367 1.00 95.44 99 ASN A CA 1
ATOM 773 C C . ASN A 1 99 ? -6.620 -4.174 -0.066 1.00 95.44 99 ASN A C 1
ATOM 775 O O . ASN A 1 99 ? -6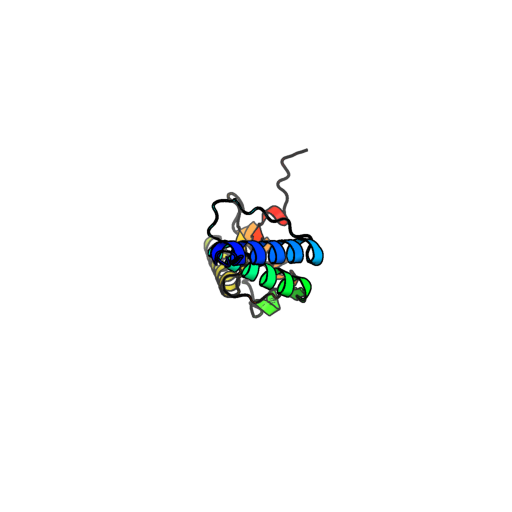.550 -3.004 -0.435 1.00 95.44 99 ASN A O 1
ATOM 779 N N . SER A 1 100 ? -5.549 -4.979 -0.060 1.00 95.56 100 SER A N 1
ATOM 780 C CA . SER A 1 100 ? -4.196 -4.570 -0.463 1.00 95.56 100 SER A CA 1
ATOM 781 C C . SER A 1 100 ? -3.607 -3.432 0.380 1.00 95.56 100 SER A C 1
ATOM 783 O O . SER A 1 100 ? -2.825 -2.625 -0.125 1.00 95.56 100 SER A O 1
ATOM 785 N N . ILE A 1 101 ? -3.934 -3.380 1.671 1.00 97.06 101 ILE A N 1
ATOM 786 C CA . ILE A 1 101 ? -3.400 -2.391 2.609 1.00 97.06 101 ILE A CA 1
ATOM 787 C C . ILE A 1 101 ? -2.730 -3.115 3.770 1.00 97.06 101 ILE A C 1
ATOM 789 O O . ILE A 1 101 ? -3.319 -3.973 4.418 1.00 97.06 101 ILE A O 1
ATOM 793 N N . TYR A 1 102 ? -1.484 -2.764 4.043 1.00 96.38 102 TYR A N 1
ATOM 794 C CA . TYR A 1 102 ? -0.711 -3.295 5.151 1.00 96.38 102 TYR A CA 1
ATOM 795 C C . TYR A 1 102 ? -0.260 -2.150 6.043 1.00 96.38 102 TYR A C 1
ATOM 797 O O . TYR A 1 102 ? 0.258 -1.146 5.560 1.00 96.38 102 TYR A O 1
ATOM 805 N N . VAL A 1 103 ? -0.445 -2.324 7.347 1.00 96.62 103 VAL A N 1
ATOM 806 C CA . VAL A 1 103 ? -0.031 -1.356 8.359 1.00 96.62 103 VAL A CA 1
ATOM 807 C C . VAL A 1 103 ? 0.899 -2.070 9.313 1.00 96.62 103 VAL A C 1
ATOM 809 O O . VAL A 1 103 ? 0.519 -3.069 9.923 1.00 96.62 103 VAL A O 1
ATOM 812 N N . ASN A 1 104 ? 2.126 -1.580 9.423 1.00 94.44 104 ASN A N 1
ATOM 813 C CA . ASN A 1 104 ? 3.095 -2.133 10.348 1.00 94.44 104 ASN A CA 1
ATOM 814 C C . ASN A 1 104 ? 2.802 -1.651 11.777 1.00 94.44 104 ASN A C 1
ATOM 816 O O . ASN A 1 104 ? 2.494 -0.476 11.986 1.00 94.44 104 ASN A O 1
ATOM 820 N N . ARG A 1 105 ? 2.912 -2.555 12.754 1.00 93.12 105 ARG A N 1
ATOM 821 C CA . ARG A 1 105 ? 2.949 -2.220 14.179 1.00 93.12 105 ARG A CA 1
ATOM 822 C C . ARG A 1 105 ? 4.393 -2.382 14.673 1.00 93.12 105 ARG A C 1
ATOM 824 O O . ARG A 1 105 ? 4.887 -3.511 14.640 1.00 93.12 105 ARG A O 1
ATOM 831 N N . PRO A 1 106 ? 5.043 -1.314 15.161 1.00 90.94 106 PRO A N 1
ATOM 832 C CA . PRO A 1 106 ? 6.391 -1.384 15.701 1.00 90.94 106 PRO A CA 1
ATOM 833 C C . PRO A 1 106 ? 6.433 -2.255 16.952 1.00 90.94 106 PRO A C 1
ATOM 835 O O . PRO A 1 106 ? 5.440 -2.402 17.678 1.00 90.94 106 PRO A O 1
ATOM 838 N N . GLU A 1 107 ? 7.613 -2.793 17.246 1.00 88.44 107 GLU A N 1
ATOM 839 C CA . GLU A 1 107 ? 7.855 -3.447 18.527 1.00 88.44 107 GLU A CA 1
ATOM 840 C C . GLU A 1 107 ? 7.729 -2.426 19.670 1.00 88.44 107 GLU A C 1
ATOM 842 O O . GLU A 1 107 ? 8.168 -1.287 19.560 1.00 88.44 107 GLU A O 1
ATOM 847 N N . GLY A 1 108 ? 7.102 -2.821 20.779 1.00 88.81 108 GLY A N 1
ATOM 848 C CA . GLY A 1 108 ? 6.937 -1.958 21.955 1.00 88.81 108 GLY A CA 1
ATOM 849 C C . GLY A 1 108 ? 5.670 -1.097 21.970 1.00 88.81 108 GLY A C 1
ATOM 850 O O . GLY A 1 108 ? 5.274 -0.650 23.047 1.00 88.81 108 GLY A O 1
ATOM 851 N N . VAL A 1 109 ? 4.962 -0.935 20.845 1.00 91.06 109 VAL A N 1
ATOM 852 C CA . VAL A 1 109 ? 3.650 -0.264 2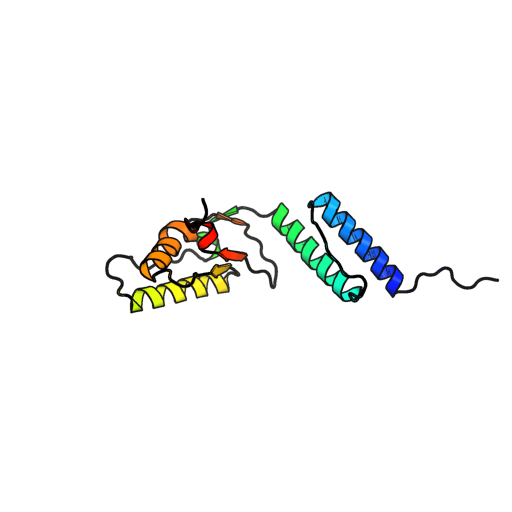0.843 1.00 91.06 109 VAL A CA 1
ATOM 853 C C . VAL A 1 109 ? 2.605 -1.167 21.497 1.00 91.06 109 VAL A C 1
ATOM 855 O O . VAL A 1 109 ? 2.429 -2.322 21.097 1.00 91.06 109 VAL A O 1
ATOM 858 N N . SER A 1 110 ? 1.893 -0.650 22.503 1.00 91.44 110 SER A N 1
ATOM 859 C CA . SER A 1 110 ? 0.859 -1.399 23.227 1.00 91.44 110 SER A CA 1
ATOM 860 C C . SER A 1 110 ? -0.365 -1.692 22.348 1.00 91.44 110 SER A C 1
ATOM 862 O O . SER A 1 110 ? -0.629 -0.986 21.374 1.00 91.44 110 SER A O 1
ATOM 864 N N . ALA A 1 111 ? -1.136 -2.731 22.692 1.00 91.69 111 ALA A N 1
ATOM 865 C CA . ALA A 1 111 ? -2.354 -3.081 21.953 1.00 91.69 111 ALA A CA 1
ATOM 866 C C . ALA A 1 111 ? -3.343 -1.912 21.972 1.00 91.69 111 ALA A C 1
ATOM 868 O O . ALA A 1 111 ? -3.917 -1.539 20.957 1.00 91.69 111 ALA A O 1
ATOM 869 N N . THR A 1 112 ? -3.485 -1.286 23.137 1.00 90.62 112 THR A N 1
ATOM 870 C CA . THR A 1 112 ? -4.378 -0.151 23.350 1.00 90.62 112 THR A CA 1
ATOM 871 C C . THR A 1 112 ? -4.006 1.041 22.475 1.00 90.62 112 THR A C 1
ATOM 873 O O . THR A 1 112 ? -4.884 1.623 21.842 1.00 90.62 112 THR A O 1
ATOM 876 N N . ASP A 1 113 ? -2.722 1.401 22.417 1.00 91.31 113 ASP A N 1
ATOM 877 C CA . ASP A 1 113 ? -2.273 2.557 21.635 1.00 91.31 113 ASP A CA 1
ATOM 878 C C . ASP A 1 113 ? -2.387 2.291 20.135 1.00 91.31 113 ASP A C 1
ATOM 880 O O . ASP A 1 113 ? -2.906 3.131 19.402 1.00 91.31 113 ASP A O 1
ATOM 884 N N . TYR A 1 114 ? -1.999 1.093 19.688 1.00 94.19 114 TYR A N 1
ATOM 885 C CA . TYR A 1 114 ? -2.126 0.718 18.284 1.00 94.19 114 TYR A CA 1
ATOM 886 C C . TYR A 1 114 ? -3.588 0.623 17.835 1.00 94.19 114 TYR A C 1
ATOM 888 O O . TYR A 1 114 ? -3.931 1.071 16.744 1.00 94.19 114 TYR A O 1
ATOM 896 N N . TYR A 1 115 ? -4.471 0.081 18.680 1.00 94.62 115 TYR A N 1
ATOM 897 C CA . TYR A 1 115 ? -5.903 0.028 18.395 1.00 94.62 115 TYR A CA 1
ATOM 898 C C . TYR A 1 115 ? -6.509 1.428 18.274 1.00 94.62 115 TYR A C 1
ATOM 900 O O . TYR A 1 115 ? -7.254 1.698 17.330 1.00 94.62 115 TYR A O 1
ATOM 908 N N . ARG A 1 116 ? -6.155 2.327 19.204 1.00 92.38 116 ARG A N 1
ATOM 909 C CA . ARG A 1 116 ? -6.579 3.730 19.170 1.00 92.38 116 ARG A CA 1
ATOM 910 C C . ARG A 1 116 ? -6.138 4.390 17.868 1.00 92.38 116 ARG A C 1
ATOM 912 O O . ARG A 1 116 ? -6.984 4.930 17.166 1.00 92.38 116 ARG A O 1
ATOM 919 N N . PHE A 1 117 ? -4.860 4.262 17.511 1.00 94.44 117 PHE A N 1
ATOM 920 C CA . PHE A 1 117 ? -4.333 4.758 16.239 1.00 94.44 117 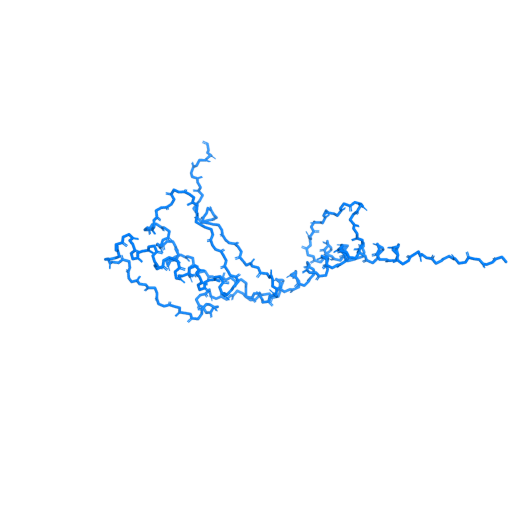PHE A CA 1
ATOM 921 C C . PHE A 1 117 ? -5.120 4.211 15.044 1.00 94.44 117 PHE A C 1
ATOM 923 O O . PHE A 1 117 ? -5.573 4.984 14.201 1.00 94.44 117 PHE A O 1
ATOM 930 N N . LEU A 1 118 ? -5.327 2.891 14.976 1.00 95.81 118 LEU A N 1
ATOM 931 C CA . LEU A 1 118 ? -6.044 2.280 13.860 1.00 95.81 118 LEU A CA 1
ATOM 932 C C . LEU A 1 118 ? -7.438 2.893 13.689 1.00 95.81 118 LEU A C 1
ATOM 934 O O . LEU A 1 118 ? -7.805 3.291 12.588 1.00 95.81 118 LEU A O 1
ATOM 938 N N . VAL A 1 119 ? -8.215 2.977 14.767 1.00 94.38 119 VAL A N 1
ATOM 939 C CA . VAL A 1 119 ? -9.627 3.375 14.703 1.00 94.38 119 VAL A CA 1
ATOM 940 C C . VAL A 1 119 ? -9.815 4.886 14.587 1.00 94.38 119 VAL A C 1
ATOM 942 O O . VAL A 1 119 ? -10.628 5.348 13.779 1.00 94.38 119 VAL A O 1
ATOM 945 N N . GLU A 1 120 ? -9.098 5.649 15.405 1.00 92.31 120 GLU A N 1
ATOM 946 C CA . GLU A 1 120 ? -9.306 7.090 15.551 1.00 92.31 120 GLU A CA 1
ATOM 947 C C . GLU A 1 120 ? -8.556 7.896 14.487 1.00 92.31 120 GLU A C 1
ATOM 949 O O . GLU A 1 120 ? -8.997 8.992 14.145 1.00 92.31 120 GLU A O 1
ATOM 954 N N . GLU A 1 121 ? -7.478 7.347 13.920 1.00 94.38 121 GLU A N 1
ATOM 955 C CA . GLU A 1 121 ? -6.600 8.076 13.001 1.00 94.38 121 GLU A CA 1
ATOM 956 C C . GLU A 1 121 ? -6.486 7.371 11.649 1.00 94.38 121 GLU A C 1
ATOM 958 O O . GLU A 1 121 ? -6.947 7.903 10.638 1.00 94.38 121 GLU A O 1
ATOM 963 N N . PHE A 1 122 ? -5.943 6.152 11.614 1.00 96.69 122 PHE A N 1
ATOM 964 C CA . PHE A 1 122 ? -5.622 5.470 10.360 1.00 96.69 122 PHE A CA 1
ATOM 965 C C . PHE A 1 122 ? -6.860 5.218 9.492 1.00 96.69 122 PHE A C 1
ATOM 967 O O . PHE A 1 122 ? -6.871 5.545 8.307 1.00 96.69 122 PHE A O 1
ATOM 974 N N . LEU A 1 123 ? -7.944 4.693 10.073 1.00 96.12 123 LEU A N 1
ATOM 975 C CA . LEU A 1 123 ? -9.194 4.461 9.345 1.00 96.12 123 LEU A CA 1
ATOM 976 C C . LEU A 1 123 ? -9.837 5.755 8.819 1.00 96.12 123 LEU A C 1
ATOM 978 O O . LEU A 1 123 ? -10.628 5.691 7.880 1.00 96.12 123 LEU A O 1
ATOM 982 N N . GLN A 1 124 ? -9.483 6.921 9.362 1.00 95.62 124 GLN A N 1
ATOM 983 C CA . GLN A 1 124 ? -10.018 8.214 8.926 1.00 95.62 124 GLN A CA 1
ATOM 984 C C . GLN A 1 124 ? -9.262 8.809 7.729 1.00 95.62 124 GLN A C 1
ATOM 986 O O . GLN A 1 124 ? -9.669 9.848 7.206 1.00 95.62 124 GLN A O 1
ATOM 991 N N . LEU A 1 125 ? -8.179 8.169 7.280 1.00 96.75 125 LEU A N 1
ATOM 992 C CA . LEU A 1 125 ? -7.381 8.648 6.158 1.00 96.75 125 LEU A CA 1
ATOM 993 C C . LEU A 1 125 ? -8.136 8.565 4.828 1.00 96.75 125 LEU A C 1
ATOM 995 O O . LEU A 1 125 ? -8.966 7.682 4.592 1.00 96.75 125 LEU A O 1
ATOM 999 N N . GLU A 1 126 ? -7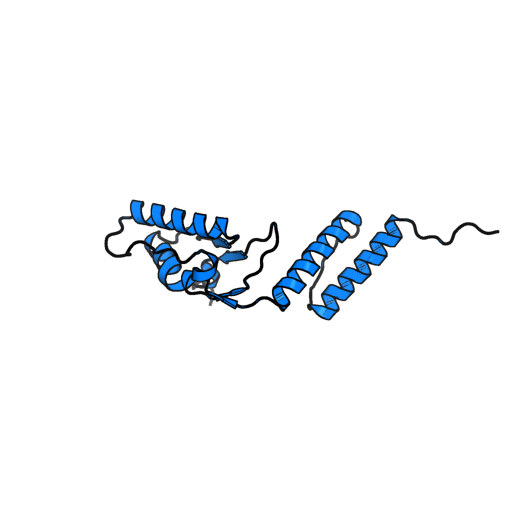.774 9.460 3.914 1.00 97.31 126 GLU A N 1
ATOM 1000 C CA . GLU A 1 126 ? -8.053 9.307 2.491 1.00 97.31 126 GLU A CA 1
ATOM 1001 C C . GLU A 1 126 ? -6.767 8.878 1.788 1.00 97.31 126 GLU A C 1
ATOM 1003 O O . GLU A 1 126 ? -5.729 9.522 1.938 1.00 97.31 126 GLU A O 1
ATOM 1008 N N . ILE A 1 127 ? -6.831 7.790 1.021 1.00 96.00 127 ILE A N 1
ATOM 1009 C CA . ILE A 1 127 ? -5.669 7.236 0.319 1.00 96.00 127 ILE A CA 1
ATOM 1010 C C . ILE A 1 127 ? -5.947 7.134 -1.185 1.00 96.00 127 ILE A C 1
ATOM 1012 O O . ILE A 1 127 ? -7.115 7.063 -1.584 1.00 96.00 127 ILE A O 1
ATOM 1016 N N . PRO A 1 128 ? -4.911 7.121 -2.043 1.00 94.88 128 PRO A N 1
ATOM 1017 C CA . PRO A 1 128 ? -5.086 6.833 -3.463 1.00 94.88 128 PRO A CA 1
ATOM 1018 C C . PRO A 1 128 ? -5.746 5.458 -3.673 1.00 94.88 128 PRO A C 1
ATOM 1020 O O . PRO A 1 128 ? -5.186 4.443 -3.267 1.00 94.88 128 PRO A O 1
ATOM 1023 N N . ASP A 1 129 ? -6.919 5.403 -4.318 1.00 93.12 129 ASP A N 1
ATOM 1024 C CA . ASP A 1 129 ? -7.594 4.132 -4.652 1.00 93.12 129 ASP A CA 1
ATOM 1025 C C . ASP A 1 129 ? -7.000 3.528 -5.933 1.00 93.12 129 ASP A C 1
ATOM 1027 O O . ASP A 1 129 ? -7.543 3.656 -7.035 1.00 93.12 129 ASP A O 1
ATOM 1031 N N . ILE A 1 130 ? -5.830 2.908 -5.789 1.00 92.69 130 ILE A N 1
ATOM 1032 C CA . ILE A 1 130 ? -5.100 2.280 -6.888 1.00 92.69 130 ILE A CA 1
ATOM 1033 C C . ILE A 1 130 ? -5.300 0.766 -6.819 1.00 92.69 130 ILE A C 1
ATOM 1035 O O . ILE A 1 130 ? -4.891 0.097 -5.875 1.00 92.69 130 ILE A O 1
ATOM 1039 N N . LYS A 1 131 ? -5.890 0.193 -7.873 1.00 87.38 131 LYS A N 1
ATOM 1040 C CA . LYS A 1 131 ? -6.153 -1.251 -7.969 1.00 87.38 131 LYS A CA 1
ATOM 1041 C C . LYS A 1 131 ? -5.260 -1.894 -9.016 1.00 87.38 131 LYS A C 1
ATOM 1043 O O . LYS A 1 131 ? -5.660 -2.066 -10.167 1.00 87.38 131 LYS A O 1
ATOM 1048 N N . LEU A 1 132 ? -4.050 -2.264 -8.603 1.00 90.69 132 LEU A N 1
ATOM 1049 C CA . LEU A 1 132 ? -3.094 -2.994 -9.434 1.00 90.69 132 LEU A CA 1
ATOM 1050 C C . LEU A 1 132 ? -2.811 -4.385 -8.842 1.00 90.69 132 LEU A C 1
ATOM 1052 O O . LEU A 1 132 ? -2.460 -4.486 -7.666 1.00 90.69 132 LEU A O 1
ATOM 1056 N N . PRO A 1 133 ? -2.949 -5.474 -9.626 1.00 87.69 133 PRO A N 1
ATOM 1057 C CA . PRO A 1 133 ? -2.656 -6.820 -9.143 1.00 87.69 133 PRO A CA 1
ATOM 1058 C C . PRO A 1 133 ? -1.227 -6.945 -8.606 1.00 87.69 133 PRO A C 1
ATOM 1060 O O . PRO A 1 133 ? -0.269 -6.627 -9.307 1.00 87.69 133 PRO A O 1
ATOM 1063 N N . GLY A 1 134 ? -1.093 -7.450 -7.379 1.00 86.50 134 GLY A N 1
ATOM 1064 C CA . GLY A 1 134 ? 0.202 -7.634 -6.718 1.00 86.50 134 GLY A CA 1
ATOM 1065 C C . GLY A 1 134 ? 0.774 -6.375 -6.058 1.00 86.50 134 GLY A C 1
ATOM 1066 O O . GLY A 1 134 ? 1.856 -6.454 -5.485 1.00 86.50 134 GLY A O 1
ATOM 1067 N N . MET A 1 135 ? 0.066 -5.243 -6.109 1.00 90.06 135 MET A N 1
ATOM 1068 C CA . MET A 1 135 ? 0.438 -4.030 -5.385 1.00 90.06 135 MET A CA 1
ATOM 1069 C C . MET A 1 135 ? -0.139 -4.044 -3.964 1.00 90.06 135 MET A C 1
ATOM 1071 O O . MET A 1 135 ? -1.239 -4.555 -3.731 1.00 90.06 135 MET A O 1
ATOM 1075 N N . LEU A 1 136 ? 0.611 -3.461 -3.032 1.00 93.88 136 LEU A N 1
ATOM 1076 C CA . LEU A 1 136 ? 0.243 -3.298 -1.633 1.00 93.88 136 LEU A CA 1
ATOM 1077 C C . LEU A 1 136 ? 0.530 -1.850 -1.226 1.00 93.88 136 LEU A C 1
ATOM 1079 O O . LEU A 1 136 ? 1.633 -1.360 -1.462 1.00 93.88 136 LEU A O 1
ATOM 1083 N N . HIS A 1 137 ? -0.439 -1.181 -0.610 1.00 94.44 137 HIS A N 1
ATOM 1084 C CA . HIS A 1 137 ? -0.192 0.063 0.107 1.00 94.44 137 HIS A CA 1
ATOM 1085 C C . HIS A 1 137 ? 0.370 -0.289 1.480 1.00 94.44 137 HIS A C 1
ATOM 1087 O O . HIS A 1 137 ? -0.295 -0.962 2.265 1.00 94.44 137 HIS A O 1
ATOM 1093 N N . VAL A 1 138 ? 1.601 0.126 1.745 1.00 95.19 138 VAL A N 1
ATOM 1094 C CA . VAL A 1 138 ? 2.301 -0.147 3.000 1.00 95.19 138 VAL A CA 1
ATOM 1095 C C . VAL A 1 138 ? 2.389 1.152 3.782 1.00 95.19 138 VAL A C 1
ATOM 1097 O O . VAL A 1 138 ? 2.852 2.149 3.238 1.00 95.19 138 VAL A O 1
ATOM 1100 N N . PHE A 1 139 ? 1.949 1.114 5.034 1.00 96.19 139 PHE A N 1
ATOM 1101 C CA . PHE A 1 139 ? 2.032 2.218 5.983 1.00 96.19 139 PHE A CA 1
ATOM 1102 C C . PHE A 1 139 ? 2.785 1.763 7.226 1.00 96.19 139 PHE A C 1
ATOM 1104 O O . PHE A 1 139 ? 2.614 0.626 7.683 1.00 96.19 139 PHE A O 1
ATOM 1111 N N . CYS A 1 140 ? 3.582 2.656 7.793 1.00 93.00 140 CYS A N 1
ATOM 1112 C CA . CYS A 1 140 ? 4.302 2.410 9.035 1.00 93.00 140 CYS A CA 1
ATOM 1113 C C . CYS A 1 140 ? 3.733 3.310 10.132 1.00 93.00 140 CYS A C 1
ATOM 1115 O O . CYS A 1 140 ? 3.486 4.488 9.903 1.00 93.00 140 CYS A O 1
ATOM 1117 N N . TYR A 1 141 ? 3.499 2.764 11.326 1.00 91.94 141 TYR A N 1
ATOM 1118 C CA . TYR A 1 141 ? 3.003 3.544 12.467 1.00 91.94 141 TYR A CA 1
ATOM 1119 C C . TYR A 1 141 ? 3.904 4.752 12.772 1.00 91.94 141 TYR A C 1
ATOM 1121 O O . TYR A 1 141 ? 3.406 5.827 13.099 1.00 91.94 141 TYR A O 1
ATOM 1129 N N . GLU A 1 142 ? 5.219 4.593 12.607 1.00 89.81 142 GLU A N 1
ATOM 1130 C CA . GLU A 1 142 ? 6.222 5.636 12.841 1.00 89.81 142 GLU A CA 1
ATOM 1131 C C . GLU A 1 142 ? 6.067 6.846 11.897 1.00 89.81 142 GLU A C 1
ATOM 1133 O O . GLU A 1 142 ? 6.538 7.938 12.197 1.00 89.81 142 GLU A O 1
ATOM 1138 N N . GLU A 1 143 ? 5.361 6.698 10.768 1.00 88.31 143 GLU A N 1
ATOM 1139 C CA . GLU A 1 143 ? 5.035 7.821 9.872 1.00 88.31 143 GLU A CA 1
ATOM 1140 C C . GLU A 1 143 ? 4.024 8.793 10.504 1.00 88.31 143 GLU A C 1
ATOM 1142 O O . GLU A 1 143 ? 3.918 9.943 10.075 1.00 88.31 143 GLU A O 1
ATOM 1147 N N . PHE A 1 144 ? 3.283 8.338 11.520 1.00 88.50 144 PHE A N 1
ATOM 1148 C CA . PHE A 1 144 ? 2.242 9.100 12.218 1.00 88.50 144 PHE A CA 1
ATOM 1149 C C . PHE A 1 144 ? 2.701 9.586 13.592 1.00 88.50 144 PHE A C 1
ATOM 1151 O O . PHE A 1 144 ? 2.259 10.634 14.063 1.00 88.50 144 PHE A O 1
ATOM 1158 N N . PHE A 1 145 ? 3.622 8.851 14.210 1.00 83.31 145 PHE A N 1
ATOM 1159 C CA . PHE A 1 145 ? 4.244 9.199 15.476 1.00 83.31 145 PHE A CA 1
ATOM 1160 C C . PHE A 1 145 ? 5.746 9.066 15.295 1.00 83.31 145 PHE A C 1
ATOM 1162 O O . PHE A 1 145 ? 6.274 7.957 15.336 1.00 83.31 145 PHE A O 1
ATOM 1169 N N . ALA A 1 146 ? 6.417 10.192 15.058 1.00 71.56 146 ALA A N 1
ATOM 1170 C CA . ALA A 1 146 ? 7.870 10.210 15.065 1.00 71.56 146 ALA A CA 1
ATOM 1171 C C . ALA A 1 146 ? 8.361 9.681 16.419 1.00 71.56 146 ALA A C 1
ATOM 1173 O O . ALA A 1 146 ? 7.835 10.080 17.462 1.00 71.56 146 ALA A O 1
ATOM 1174 N N . ASP A 1 147 ? 9.361 8.803 16.405 1.00 59.44 147 ASP A N 1
ATOM 1175 C CA . ASP A 1 147 ? 10.132 8.547 17.613 1.00 59.44 147 ASP A CA 1
ATOM 1176 C C . ASP A 1 147 ? 10.777 9.882 18.018 1.00 59.44 147 ASP A C 1
ATOM 1178 O O . ASP A 1 147 ? 11.526 10.476 17.246 1.00 59.44 147 ASP A O 1
ATOM 1182 N N . ASP A 1 148 ? 10.479 10.370 19.225 1.00 54.94 148 ASP A N 1
ATOM 1183 C CA . ASP A 1 148 ? 11.073 11.585 19.814 1.00 54.94 148 ASP A CA 1
ATOM 1184 C C . ASP A 1 148 ? 12.604 11.455 20.049 1.00 54.94 148 ASP A C 1
ATOM 1186 O O . ASP A 1 148 ? 13.222 12.307 20.690 1.00 54.94 148 ASP A O 1
ATOM 1190 N N . GLU A 1 149 ? 13.250 10.396 19.557 1.00 53.84 149 GLU A N 1
ATOM 1191 C CA . GLU A 1 149 ? 14.698 10.213 19.606 1.00 53.84 149 GLU A CA 1
ATOM 1192 C C . GLU A 1 149 ? 15.333 10.726 18.308 1.00 53.84 149 GLU A C 1
ATOM 1194 O O . GLU A 1 149 ? 15.544 9.956 17.380 1.00 53.84 149 GLU A O 1
ATOM 1199 N N . ASP A 1 150 ? 15.578 12.042 18.234 1.00 50.44 150 ASP A N 1
ATOM 1200 C CA . ASP A 1 150 ? 16.834 12.645 17.738 1.00 50.44 150 ASP A CA 1
ATOM 1201 C C . ASP A 1 150 ? 16.685 14.177 17.516 1.00 50.44 150 ASP A C 1
ATOM 1203 O O . ASP A 1 150 ? 16.509 14.655 16.392 1.00 50.44 150 ASP A O 1
ATOM 1207 N N . GLU A 1 151 ? 16.833 14.965 18.595 1.00 39.81 151 GLU A N 1
ATOM 1208 C CA . GLU A 1 151 ? 17.373 16.346 18.571 1.00 39.81 151 GLU A CA 1
ATOM 1209 C C . GLU A 1 151 ? 18.577 16.480 19.520 1.00 39.81 151 GLU A C 1
ATOM 1211 O O . GLU A 1 151 ? 18.487 16.029 20.689 1.00 39.81 151 GLU A O 1
#

Secondary structure (DSSP, 8-state):
-----PPPHHHHHHHHHHHHHHHHHHHH-------TTS-HHHHHHHHHHHHHHHHHHHTPPEEEHHHHTT---PPPSTT--HHHHHHHHHHHHHHHHHTTEEEE--TT--HHHHHHIIIIIGGG-EEE----TT--EEEEGGGTS--S---

Radius of gyration: 22.37 Å; chains: 1; bounding box: 47×27×78 Å

Foldseek 3Di:
DDDDPDDDPQRVLVVVLVVLQVVCCVPPVDDDDDDPPPRSVVSVVVSVVVVLVSVLQVPFDFAQLCVLLVNDDQDDLPPDDQVNLVVRVVVLQVSCVVSQEHEDDDPPDGSSRVSCCVPVPVNRGTDGNGDDPPHHHYHYPCVVPPDPPDD

Sequence (151 aa):
METSDRLSKEDELRAANALKTLNLELNYQAETFIHDDAPPDVVSQWLDNITRFEEANANAQLTPLLKIIGNPEPLPSEGLDEAAGEAEINRLLLLLFENSIYVNRPEGVSATDYYRFLVEEFLQLEIPDIKLPGMLHVFCYEEFFADDEDE